Protein AF-A0A1F9UUY9-F1 (afdb_monomer)

Secondary structure (DSSP, 8-state):
---HHHHHHHHHHHHHHHHHH--SSS-HHHHHHHTS-SS-HHHHHHHTHHHHHHHHHHHHHH--HHHHHHHHHHHHHHHHHHHHHHHHHHHHHHHHHHHHHHHHHHHHHHHHHTTSEEE-S--SSS--EEEHHHHHHHHHHSS---

pLDDT: mean 82.72, std 12.03, range [37.25, 95.0]

Nearest PDB structures (foldseek):
  5fmn-assembly1_B  TM=3.829E-01  e=9.382E+00  Synechocystis sp. PCC 6803

Mean predicted aligned error: 11.64 Å

Solvent-accessible surface area (backbone atoms only — not comparable to full-atom values): 8410 Å² total; per-residue (Å²): 133,80,60,70,68,60,51,56,53,49,43,52,51,52,34,53,50,47,62,69,65,45,89,52,98,68,61,44,76,60,54,39,50,65,67,50,78,89,56,66,52,67,53,55,43,61,76,40,44,65,63,49,52,48,36,52,47,40,31,73,78,69,62,42,53,66,62,35,48,50,56,50,51,51,42,53,51,53,34,49,50,55,50,51,54,51,51,51,52,52,54,52,50,54,53,51,53,52,50,54,52,51,50,52,52,52,50,54,52,50,39,38,73,71,59,47,35,43,79,75,58,93,48,99,66,88,68,41,70,42,53,53,66,59,52,53,54,53,58,59,70,69,68,79,80,129

Foldseek 3Di:
DDDVVVVLLVLLVVLLVQLVPVPDPDCSLVVSVVSRDDQVLVVVCVVVVVLQVVLSVCCVPPVPSVSSSVSSVVSVVVSVVVVVVVVVVVVVVVVVVVVVVVVVVVVVVVCVVVVQWDFDPPDPPPTDIDGVVVVVVVVVVPPDDD

Sequence (146 aa):
MQPPQATLIKTGLVHAQFESIHPFLDGNGRVGRLLIPLLYLSLYFKQRRTEYYEALMNVRLHGTWEEWLAFYLAGVEEVAKESAETADRAVKTFAADRRQLAGLIQAMARLRRLGIVREISGKRRKQVFSYHAYWKLISKGMGKAE

Structure (mmCIF, N/CA/C/O backbone):
data_AF-A0A1F9UUY9-F1
#
_entry.id   AF-A0A1F9UUY9-F1
#
loop_
_atom_site.group_PDB
_atom_site.id
_atom_site.type_symbol
_atom_site.label_atom_id
_atom_site.label_alt_id
_atom_site.label_comp_id
_atom_site.label_asym_id
_atom_site.label_entity_id
_atom_site.label_seq_id
_atom_site.pdbx_PDB_ins_code
_atom_site.Cartn_x
_atom_site.Cartn_y
_atom_site.Cartn_z
_atom_site.occupancy
_atom_site.B_iso_or_equiv
_atom_site.auth_seq_id
_atom_site.auth_comp_id
_atom_site.auth_asym_id
_atom_site.auth_atom_id
_atom_site.pdbx_PDB_model_num
ATOM 1 N N . MET A 1 1 ? -16.757 4.704 -22.347 1.00 50.25 1 MET A N 1
ATOM 2 C CA . MET A 1 1 ? -15.927 4.588 -21.126 1.00 50.25 1 MET A CA 1
ATOM 3 C C . MET A 1 1 ? -14.844 3.562 -21.432 1.00 50.25 1 MET A C 1
ATOM 5 O O . MET A 1 1 ? -15.204 2.490 -21.898 1.00 50.25 1 MET A O 1
ATOM 9 N N . GLN A 1 2 ? -13.552 3.897 -21.337 1.00 47.81 2 GLN A N 1
ATOM 10 C CA . GLN A 1 2 ? -12.498 2.910 -21.627 1.00 47.81 2 GLN A CA 1
ATOM 11 C C . GLN A 1 2 ? -12.434 1.852 -20.513 1.00 47.81 2 GLN A C 1
ATOM 13 O O . GLN A 1 2 ? -12.719 2.196 -19.364 1.00 47.81 2 GLN A O 1
ATOM 18 N N . PRO A 1 3 ? -12.096 0.589 -20.830 1.00 55.34 3 PRO A N 1
ATOM 19 C CA . PRO A 1 3 ? -12.012 -0.465 -19.826 1.00 55.34 3 PRO A CA 1
ATOM 20 C C . PRO A 1 3 ? -10.968 -0.104 -18.751 1.00 55.34 3 PRO A C 1
ATOM 22 O O . PRO A 1 3 ? -9.927 0.461 -19.091 1.00 55.34 3 PRO A O 1
ATOM 25 N N . PRO A 1 4 ? -11.204 -0.420 -17.464 1.00 60.94 4 PRO A N 1
ATOM 26 C CA . PRO A 1 4 ? -10.301 -0.059 -16.366 1.00 60.94 4 PRO A CA 1
ATOM 27 C C . PRO A 1 4 ? -8.882 -0.625 -16.536 1.00 60.94 4 PRO A C 1
ATOM 29 O O . PRO A 1 4 ? -7.915 0.005 -16.108 1.00 60.94 4 PRO A O 1
ATOM 32 N N . GLN A 1 5 ? -8.741 -1.752 -17.241 1.00 63.50 5 GLN A N 1
ATOM 33 C CA . GLN A 1 5 ? -7.448 -2.323 -17.627 1.00 63.50 5 GLN A CA 1
ATOM 34 C C . GLN A 1 5 ? -6.623 -1.342 -18.475 1.00 63.50 5 GLN A C 1
ATOM 36 O O . GLN A 1 5 ? -5.417 -1.214 -18.275 1.00 63.50 5 GLN A O 1
ATOM 41 N N . ALA A 1 6 ? -7.270 -0.582 -19.367 1.00 75.56 6 ALA A N 1
ATOM 42 C CA . ALA A 1 6 ? -6.588 0.418 -20.185 1.00 75.56 6 ALA A CA 1
ATOM 43 C C . ALA A 1 6 ? -6.032 1.570 -19.336 1.00 75.56 6 ALA A C 1
ATOM 45 O O . ALA A 1 6 ? -5.001 2.137 -19.689 1.00 75.56 6 ALA A O 1
ATOM 46 N N . THR A 1 7 ? -6.670 1.907 -18.212 1.00 84.38 7 THR A N 1
ATOM 47 C CA . THR A 1 7 ? -6.184 2.961 -17.311 1.00 84.38 7 THR A CA 1
ATOM 48 C C . THR A 1 7 ? -4.922 2.527 -16.570 1.00 84.38 7 THR A C 1
ATOM 50 O O . THR A 1 7 ? -3.964 3.292 -16.555 1.00 84.38 7 THR A O 1
ATOM 53 N N . LEU A 1 8 ? -4.884 1.306 -16.022 1.00 85.25 8 LEU A N 1
ATOM 54 C CA . LEU A 1 8 ? -3.710 0.793 -15.295 1.00 85.25 8 LEU A CA 1
ATOM 55 C C . LEU A 1 8 ? -2.487 0.630 -16.202 1.00 85.25 8 LEU A C 1
ATOM 57 O O . LEU A 1 8 ? -1.371 0.982 -15.827 1.00 85.25 8 LEU A O 1
ATOM 61 N N . ILE A 1 9 ? -2.703 0.146 -17.426 1.00 88.12 9 ILE A N 1
ATOM 62 C CA . ILE A 1 9 ? -1.633 0.048 -18.423 1.00 88.12 9 ILE A CA 1
ATOM 63 C C . ILE A 1 9 ? -1.103 1.449 -18.749 1.00 88.12 9 ILE A C 1
ATOM 65 O O . ILE A 1 9 ? 0.102 1.683 -18.700 1.00 88.12 9 ILE A O 1
ATOM 69 N N . LYS A 1 10 ? -1.991 2.416 -19.011 1.00 87.94 10 LYS A N 1
ATOM 70 C CA . LYS A 1 10 ? -1.594 3.802 -19.297 1.00 87.94 10 LYS A CA 1
ATOM 71 C C . LYS A 1 10 ? -0.819 4.443 -18.151 1.00 87.94 10 LYS A C 1
ATOM 73 O O . LYS A 1 10 ? 0.170 5.119 -18.417 1.00 87.94 10 LYS A O 1
ATOM 78 N N . THR A 1 11 ? -1.228 4.240 -16.899 1.00 88.19 11 THR A N 1
ATOM 79 C CA . THR A 1 11 ? -0.491 4.783 -15.749 1.00 88.19 11 THR A CA 1
ATOM 80 C C . THR A 1 11 ? 0.890 4.149 -15.617 1.00 88.19 11 THR A C 1
ATOM 82 O O . THR A 1 11 ? 1.854 4.873 -15.373 1.00 88.19 11 THR A O 1
ATOM 85 N N . GLY A 1 12 ? 1.014 2.838 -15.855 1.00 87.94 12 GLY A N 1
ATOM 86 C CA . GLY A 1 12 ? 2.308 2.150 -15.890 1.00 87.94 12 GLY A CA 1
ATOM 87 C C . GLY A 1 12 ? 3.237 2.687 -16.983 1.00 87.94 12 GLY A C 1
ATOM 88 O O . GLY A 1 12 ? 4.417 2.922 -16.727 1.00 87.94 12 GLY A O 1
ATOM 89 N N . LEU A 1 13 ? 2.704 2.953 -18.180 1.00 90.56 13 LEU A N 1
ATOM 90 C CA . LEU A 1 13 ? 3.464 3.544 -19.287 1.00 90.56 13 LEU A CA 1
ATOM 91 C C . LEU A 1 13 ? 3.913 4.979 -18.980 1.00 90.56 13 LEU A C 1
ATOM 93 O O . LEU A 1 13 ? 5.085 5.309 -19.146 1.00 90.56 13 LEU A O 1
ATOM 97 N N . VAL A 1 14 ? 2.998 5.828 -18.498 1.00 89.44 14 VAL A N 1
ATOM 98 C CA . VAL A 1 14 ? 3.302 7.227 -18.150 1.00 89.44 14 VAL A CA 1
ATOM 99 C C . VAL A 1 14 ? 4.366 7.303 -17.060 1.00 89.44 14 VAL A C 1
ATOM 101 O O . VAL A 1 14 ? 5.258 8.143 -17.147 1.00 89.44 14 VAL A O 1
ATOM 104 N N . HIS A 1 15 ? 4.311 6.421 -16.060 1.00 88.81 15 HIS A N 1
ATOM 105 C CA . HIS A 1 15 ? 5.312 6.384 -15.001 1.00 88.81 15 HIS A CA 1
ATOM 106 C C . HIS A 1 15 ? 6.710 6.050 -15.536 1.00 88.81 15 HIS A C 1
ATOM 108 O O . HIS A 1 15 ? 7.648 6.810 -15.296 1.00 88.81 15 HIS A O 1
ATOM 114 N N . ALA A 1 16 ? 6.844 4.970 -16.312 1.00 88.12 16 ALA A N 1
ATOM 115 C CA . ALA A 1 16 ? 8.127 4.597 -16.909 1.00 88.12 16 ALA A CA 1
ATOM 116 C C . ALA A 1 16 ? 8.674 5.691 -17.837 1.00 88.12 16 ALA A C 1
ATOM 118 O O . ALA A 1 16 ? 9.869 5.998 -17.801 1.00 88.12 16 ALA A O 1
ATOM 119 N N . GLN A 1 17 ? 7.801 6.333 -18.620 1.00 87.81 17 GLN A N 1
ATOM 120 C CA . GLN A 1 17 ? 8.189 7.439 -19.490 1.00 8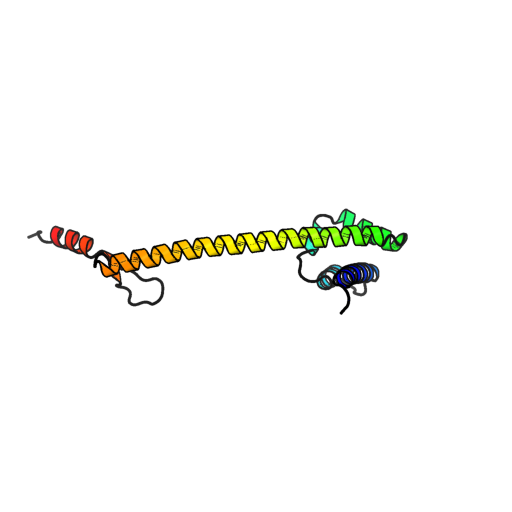7.81 17 GLN A CA 1
ATOM 121 C C . GLN A 1 17 ? 8.659 8.662 -18.689 1.00 87.81 17 GLN A C 1
ATOM 123 O O . GLN A 1 17 ? 9.669 9.272 -19.032 1.00 87.81 17 GLN A O 1
ATOM 128 N N . PHE A 1 18 ? 7.962 9.016 -17.609 1.00 89.44 18 PHE A N 1
ATOM 129 C CA . PHE A 1 18 ? 8.320 10.149 -16.758 1.00 89.44 18 PHE A CA 1
ATOM 130 C C . PHE A 1 18 ? 9.680 9.944 -16.075 1.00 89.44 18 PHE A C 1
ATOM 132 O O . PHE A 1 18 ? 10.542 10.823 -16.135 1.00 89.44 18 PHE A O 1
ATOM 139 N N . GLU A 1 19 ? 9.899 8.769 -15.477 1.00 85.50 19 GLU A N 1
ATOM 140 C CA . GLU A 1 19 ? 11.173 8.416 -14.835 1.00 85.50 19 GLU A CA 1
ATOM 141 C C . GLU A 1 19 ? 12.328 8.385 -15.849 1.00 85.50 19 GLU A C 1
ATOM 143 O O . GLU A 1 19 ? 13.446 8.800 -15.532 1.00 85.50 19 GLU A O 1
ATOM 148 N N . SER A 1 20 ? 12.040 7.972 -17.089 1.00 84.50 20 SER A N 1
ATOM 149 C CA . SER A 1 20 ? 13.007 7.952 -18.188 1.00 84.50 20 SER A CA 1
ATOM 150 C C . SER A 1 20 ? 13.361 9.340 -18.720 1.00 84.50 20 SER A C 1
ATOM 152 O O . SER A 1 20 ? 14.510 9.553 -19.094 1.00 84.50 20 SER A O 1
ATOM 154 N N . ILE A 1 21 ? 12.417 10.279 -18.788 1.00 86.69 21 ILE A N 1
ATOM 155 C CA . ILE A 1 21 ? 12.702 11.648 -19.253 1.00 86.69 21 ILE A CA 1
ATOM 156 C C . ILE A 1 21 ? 13.472 12.429 -18.184 1.00 86.69 21 ILE A C 1
ATOM 158 O O . ILE A 1 21 ? 14.332 13.234 -18.525 1.00 86.69 21 ILE A O 1
ATOM 162 N N . HIS A 1 22 ? 13.183 12.174 -16.905 1.00 83.81 22 HIS A N 1
ATOM 163 C CA . HIS A 1 22 ? 13.802 12.863 -15.770 1.00 83.81 22 HIS A CA 1
ATOM 164 C C . HIS A 1 22 ? 13.764 14.407 -15.911 1.00 83.81 22 HIS A C 1
ATOM 166 O O . HIS A 1 22 ? 14.806 15.061 -15.901 1.00 83.81 22 HIS A O 1
ATOM 172 N N . PRO A 1 23 ? 12.570 15.011 -16.089 1.00 84.00 23 PRO A N 1
ATOM 173 C CA . PRO A 1 23 ? 12.435 16.389 -16.576 1.00 84.00 23 PRO A CA 1
ATOM 174 C C . PRO A 1 23 ? 12.863 17.485 -15.585 1.00 84.00 23 PRO A C 1
ATOM 176 O O . PRO A 1 23 ? 13.008 18.639 -15.984 1.00 84.00 23 PRO A O 1
ATOM 179 N N . PHE A 1 24 ? 13.027 17.166 -14.300 1.00 86.69 24 PHE A N 1
ATOM 180 C CA . PHE A 1 24 ? 13.381 18.129 -13.255 1.00 86.69 24 PHE A CA 1
ATOM 181 C C . PHE A 1 24 ? 14.824 17.952 -12.767 1.00 86.69 24 PHE A C 1
ATOM 183 O O . PHE A 1 24 ? 15.399 16.872 -12.869 1.00 86.69 24 PHE A O 1
ATOM 190 N N . LEU A 1 25 ? 15.394 19.003 -12.169 1.00 80.12 25 LEU A N 1
ATOM 191 C CA . LEU A 1 25 ? 16.744 18.968 -11.583 1.00 80.12 25 LEU A CA 1
ATOM 192 C C . LEU A 1 25 ? 16.837 18.073 -10.332 1.00 80.12 25 LEU A C 1
ATOM 194 O O . LEU A 1 25 ? 17.871 17.460 -10.093 1.00 80.12 25 LEU A O 1
ATOM 198 N N . ASP A 1 26 ? 15.763 17.987 -9.543 1.00 84.75 26 ASP A N 1
ATOM 199 C CA . ASP A 1 26 ? 15.617 17.076 -8.402 1.00 84.75 26 ASP A CA 1
ATOM 200 C C . ASP A 1 26 ? 14.132 16.709 -8.224 1.00 84.75 26 ASP A C 1
ATOM 202 O O . ASP A 1 26 ? 13.229 17.382 -8.724 1.00 84.75 26 ASP A O 1
ATOM 206 N N . GLY A 1 27 ? 13.858 15.632 -7.491 1.00 80.69 27 GLY A N 1
ATOM 207 C CA . GLY A 1 27 ? 12.514 15.270 -7.058 1.00 80.69 27 GLY A CA 1
ATOM 208 C C . GLY A 1 27 ? 11.712 14.464 -8.073 1.00 80.69 27 GLY A C 1
ATOM 209 O O . GLY A 1 27 ? 10.575 14.111 -7.760 1.00 80.69 27 GLY A O 1
ATOM 210 N N . ASN A 1 28 ? 12.296 14.089 -9.215 1.00 81.75 28 ASN A N 1
ATOM 211 C CA . ASN A 1 28 ? 11.640 13.260 -10.232 1.00 81.75 28 ASN A CA 1
ATOM 212 C C . ASN A 1 28 ? 11.023 12.001 -9.617 1.00 81.75 28 ASN A C 1
ATOM 214 O O . ASN A 1 28 ? 9.820 11.812 -9.722 1.00 81.75 28 ASN A O 1
ATOM 218 N N . GLY A 1 29 ? 11.774 11.240 -8.815 1.00 76.94 2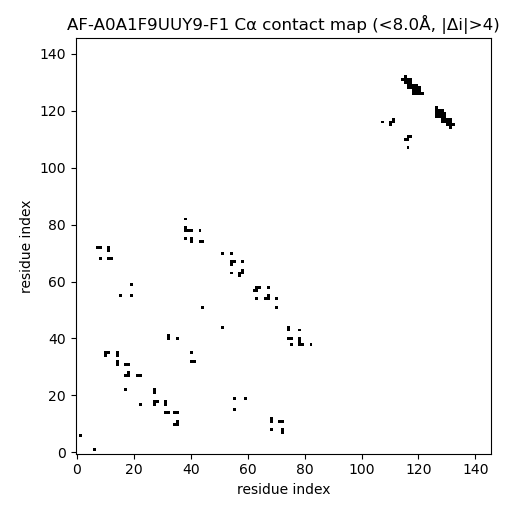9 GLY A N 1
ATOM 219 C CA . GLY A 1 29 ? 11.222 10.043 -8.173 1.00 76.94 29 GLY A CA 1
ATOM 220 C C . GLY A 1 29 ? 10.045 10.317 -7.220 1.00 76.94 29 GLY A C 1
ATOM 221 O O . GLY A 1 29 ? 9.224 9.439 -6.973 1.00 76.94 29 GLY A O 1
ATOM 222 N N . ARG A 1 30 ? 9.930 11.515 -6.625 1.00 81.00 30 ARG A N 1
ATOM 223 C CA . ARG A 1 30 ? 8.757 11.884 -5.801 1.00 81.00 30 ARG A CA 1
ATOM 224 C C . ARG A 1 30 ? 7.548 12.171 -6.691 1.00 81.00 30 ARG A C 1
ATOM 226 O O . ARG A 1 30 ? 6.470 11.656 -6.415 1.00 81.00 30 ARG A O 1
ATOM 233 N N . VAL A 1 31 ? 7.742 12.931 -7.766 1.00 78.69 31 VAL A N 1
ATOM 234 C CA . VAL A 1 31 ? 6.683 13.284 -8.723 1.00 78.69 31 VAL A CA 1
ATOM 235 C C . VAL A 1 31 ? 6.207 12.061 -9.508 1.00 78.69 31 VAL A C 1
ATOM 237 O O . VAL A 1 31 ? 5.005 11.832 -9.591 1.00 78.69 31 VAL A O 1
ATOM 240 N N . GLY A 1 32 ? 7.119 11.214 -9.987 1.00 74.81 32 GLY A N 1
ATOM 241 C CA . GLY A 1 32 ? 6.789 9.983 -10.707 1.00 74.81 32 GLY A CA 1
ATOM 242 C C . GLY A 1 32 ? 5.930 9.032 -9.877 1.00 74.81 32 GLY A C 1
ATOM 243 O O . GLY A 1 32 ? 4.992 8.428 -10.396 1.00 74.81 32 GLY A O 1
ATOM 244 N N . ARG A 1 33 ? 6.168 8.970 -8.561 1.00 74.50 33 ARG A N 1
ATOM 245 C CA . ARG A 1 33 ? 5.330 8.213 -7.618 1.00 74.50 33 ARG A CA 1
ATOM 246 C C . ARG A 1 33 ? 3.975 8.863 -7.333 1.00 74.50 33 ARG A C 1
ATOM 248 O O . ARG A 1 33 ? 3.016 8.135 -7.114 1.00 74.50 33 ARG A O 1
ATOM 255 N N . LEU A 1 34 ? 3.868 10.195 -7.358 1.00 74.50 34 LEU A N 1
ATOM 256 C CA . LEU A 1 34 ? 2.576 10.890 -7.230 1.00 74.50 34 LEU A CA 1
ATOM 257 C C . LEU A 1 34 ? 1.668 10.666 -8.450 1.00 74.50 34 LEU A C 1
ATOM 259 O O . LEU A 1 34 ? 0.448 10.708 -8.313 1.00 74.50 34 LEU A O 1
ATOM 263 N N . LEU A 1 35 ? 2.248 10.408 -9.626 1.00 68.31 35 LEU A N 1
ATOM 264 C CA . LEU A 1 35 ? 1.502 10.118 -10.856 1.00 68.31 35 LEU A CA 1
ATOM 265 C C . LEU A 1 35 ? 0.849 8.727 -10.860 1.00 68.31 35 LEU A C 1
ATOM 267 O O . LEU A 1 35 ? -0.036 8.483 -11.680 1.00 68.31 35 LEU A O 1
ATOM 271 N N . ILE A 1 36 ? 1.244 7.827 -9.953 1.00 69.75 36 ILE A N 1
ATOM 272 C CA . ILE A 1 36 ? 0.596 6.525 -9.785 1.00 69.75 36 ILE A CA 1
ATOM 273 C C . ILE A 1 36 ? -0.401 6.624 -8.625 1.00 69.75 36 ILE A C 1
ATOM 275 O O . ILE A 1 36 ? 0.017 6.753 -7.471 1.00 69.75 36 ILE A O 1
ATOM 279 N N . PRO A 1 37 ? -1.719 6.577 -8.880 1.00 58.06 37 PRO A N 1
ATOM 280 C CA . PRO A 1 37 ? -2.688 6.861 -7.838 1.00 58.06 37 PRO A CA 1
ATOM 281 C C . PRO A 1 37 ? -2.685 5.802 -6.725 1.00 58.06 37 PRO A C 1
ATOM 283 O O . PRO A 1 37 ? -2.853 4.608 -6.959 1.00 58.06 37 PRO A O 1
ATOM 286 N N . LEU A 1 38 ? -2.615 6.306 -5.492 1.00 55.22 38 LEU A N 1
ATOM 287 C CA . LEU A 1 38 ? -3.417 5.891 -4.332 1.00 55.22 38 LEU A CA 1
ATOM 288 C C . LEU A 1 38 ? -3.154 4.564 -3.612 1.00 55.22 38 LEU A C 1
ATOM 290 O O . LEU A 1 38 ? -3.711 4.401 -2.529 1.00 55.22 38 LEU A O 1
ATOM 294 N N . LEU A 1 39 ? -2.297 3.665 -4.096 1.00 60.16 39 LEU A N 1
ATOM 295 C CA . LEU A 1 39 ? -2.151 2.358 -3.436 1.00 60.16 39 LEU A CA 1
ATOM 296 C C . LEU A 1 39 ? -0.996 2.211 -2.432 1.00 60.16 39 LEU A C 1
ATOM 298 O O . LEU A 1 39 ? -0.988 1.243 -1.708 1.00 60.16 39 LEU A O 1
ATOM 302 N N . TYR A 1 40 ? -0.072 3.159 -2.253 1.00 71.56 40 TYR A N 1
ATOM 303 C CA . TYR A 1 40 ? 1.199 2.910 -1.521 1.00 71.56 40 TYR A CA 1
ATOM 304 C C . TYR A 1 40 ? 2.176 2.007 -2.304 1.00 71.56 40 TYR A C 1
ATOM 306 O O . TYR A 1 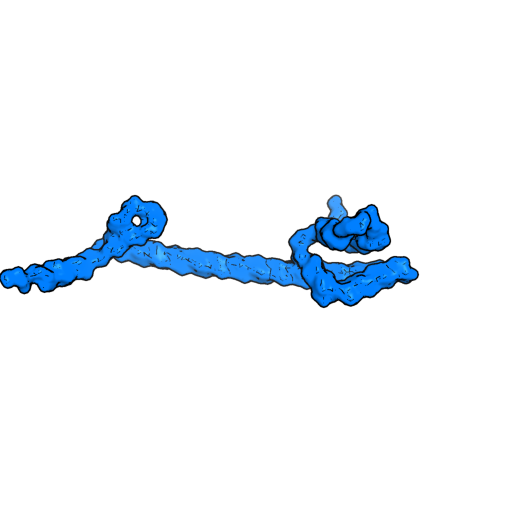40 ? 3.133 1.470 -1.751 1.00 71.56 40 TYR A O 1
ATOM 314 N N . LEU A 1 41 ? 2.007 1.943 -3.632 1.00 83.69 41 LEU A N 1
ATOM 315 C CA . LEU A 1 41 ? 2.901 1.249 -4.571 1.00 83.69 41 LEU A CA 1
ATOM 316 C C . LEU A 1 41 ? 4.370 1.705 -4.462 1.00 83.69 41 LEU A C 1
ATOM 318 O O . LEU A 1 41 ? 5.301 0.954 -4.733 1.00 83.69 41 LEU A O 1
ATOM 322 N N . SER A 1 42 ? 4.594 2.924 -3.974 1.00 82.38 42 SER A N 1
ATOM 323 C CA . SER A 1 42 ? 5.915 3.437 -3.604 1.00 82.38 42 SER A CA 1
ATOM 324 C C . SER A 1 42 ? 6.698 2.507 -2.670 1.00 82.38 42 SER A C 1
ATOM 326 O O . SER A 1 42 ? 7.922 2.433 -2.783 1.00 82.38 42 SER A O 1
ATOM 328 N N . LEU A 1 43 ? 6.024 1.823 -1.736 1.00 83.94 43 LEU A N 1
ATOM 329 C CA . LEU A 1 43 ? 6.668 0.873 -0.828 1.00 83.94 43 LEU A CA 1
ATOM 330 C C . LEU A 1 43 ? 7.098 -0.393 -1.563 1.00 83.94 43 LEU A C 1
ATOM 332 O O . LEU A 1 43 ? 8.231 -0.823 -1.369 1.00 83.94 43 LEU A O 1
ATOM 336 N N . TYR A 1 44 ? 6.243 -0.924 -2.438 1.00 89.81 44 TYR A N 1
ATOM 337 C CA . TYR A 1 44 ? 6.552 -2.080 -3.278 1.00 89.81 44 TYR A CA 1
ATOM 338 C C . TYR A 1 44 ? 7.829 -1.839 -4.102 1.00 89.81 44 TYR A C 1
ATOM 340 O O . TYR A 1 44 ? 8.786 -2.609 -4.015 1.00 89.81 44 TYR A O 1
ATOM 348 N N . PHE A 1 45 ? 7.929 -0.692 -4.785 1.00 89.88 45 PHE A N 1
ATOM 349 C CA . PHE A 1 45 ? 9.152 -0.326 -5.515 1.00 89.88 45 PHE A CA 1
ATOM 350 C C . PHE A 1 45 ? 10.359 -0.124 -4.602 1.00 89.88 45 PHE A C 1
ATOM 352 O O . PHE A 1 45 ? 11.481 -0.456 -4.972 1.00 89.88 45 PHE A O 1
ATOM 359 N N . LYS A 1 46 ? 10.161 0.429 -3.401 1.00 88.44 46 LYS A N 1
ATOM 360 C CA . LYS A 1 46 ? 11.258 0.629 -2.446 1.00 88.44 46 LYS A CA 1
ATOM 361 C C . LYS A 1 46 ? 11.816 -0.704 -1.941 1.00 88.44 46 LYS A C 1
ATOM 363 O O . LYS A 1 46 ? 13.029 -0.815 -1.778 1.00 88.44 46 LYS A O 1
ATOM 368 N N . GLN A 1 47 ? 10.950 -1.683 -1.684 1.00 91.88 47 GLN A N 1
ATOM 369 C CA . GLN A 1 47 ? 11.338 -3.025 -1.248 1.00 91.88 47 GLN A CA 1
ATOM 370 C C . GLN A 1 47 ? 12.032 -3.801 -2.375 1.00 91.88 47 GLN A C 1
ATOM 372 O O . GLN A 1 47 ? 13.027 -4.470 -2.116 1.00 91.88 47 GLN A O 1
ATOM 377 N N . ARG A 1 48 ? 11.577 -3.632 -3.624 1.00 94.19 48 ARG A N 1
ATOM 378 C CA . ARG A 1 48 ? 12.133 -4.282 -4.825 1.00 94.19 48 ARG A CA 1
ATOM 379 C C . ARG A 1 48 ? 12.922 -3.303 -5.698 1.00 94.19 48 ARG A C 1
ATOM 381 O O . ARG A 1 48 ? 12.767 -3.264 -6.914 1.00 94.19 48 ARG A O 1
ATOM 388 N N . ARG A 1 49 ? 13.766 -2.468 -5.072 1.00 92.56 49 ARG A N 1
ATOM 389 C CA . ARG A 1 49 ? 14.447 -1.352 -5.762 1.00 92.56 49 ARG A CA 1
ATOM 390 C C . ARG A 1 49 ? 15.296 -1.801 -6.948 1.00 92.56 49 ARG A C 1
ATOM 392 O O . ARG A 1 49 ? 15.350 -1.089 -7.941 1.00 92.56 49 ARG A O 1
ATOM 399 N N . THR A 1 50 ? 15.982 -2.935 -6.815 1.00 94.81 50 THR A N 1
ATOM 400 C CA . THR A 1 50 ? 16.896 -3.448 -7.838 1.00 94.81 50 THR A CA 1
ATOM 401 C C . THR A 1 50 ? 16.100 -3.857 -9.068 1.00 94.81 50 THR A C 1
ATOM 403 O O . THR A 1 50 ? 16.290 -3.258 -10.119 1.00 94.81 50 THR A O 1
ATOM 406 N N . GLU A 1 51 ? 15.109 -4.734 -8.888 1.00 95.00 51 GLU A N 1
ATOM 407 C CA . GLU A 1 51 ? 14.181 -5.167 -9.941 1.00 95.00 51 GLU A CA 1
ATOM 408 C C . GLU A 1 51 ? 13.469 -3.980 -10.604 1.00 95.00 51 GLU A C 1
ATOM 410 O O . GLU A 1 51 ? 13.354 -3.920 -11.823 1.00 95.00 51 GLU A O 1
ATOM 415 N N . TYR A 1 52 ? 13.040 -2.991 -9.813 1.00 92.62 52 TYR A N 1
ATOM 416 C CA . TYR A 1 52 ? 12.408 -1.777 -10.328 1.00 92.62 52 TYR A CA 1
ATOM 417 C C . TYR A 1 52 ? 13.331 -0.990 -11.272 1.00 92.62 52 TYR A C 1
ATOM 419 O O . TYR A 1 52 ? 12.917 -0.612 -12.368 1.00 92.62 52 TYR A O 1
ATOM 427 N N . TYR A 1 53 ? 14.578 -0.734 -10.867 1.00 91.75 53 TYR A N 1
ATOM 428 C CA . TYR A 1 53 ? 15.523 0.003 -11.709 1.00 91.75 53 TYR A CA 1
ATOM 429 C C . TYR A 1 53 ? 15.993 -0.813 -12.914 1.00 91.75 53 TYR A C 1
ATOM 431 O O . TYR A 1 53 ? 16.168 -0.239 -13.987 1.00 91.75 53 TYR A O 1
ATOM 439 N N . GLU A 1 54 ? 16.162 -2.126 -12.763 1.00 94.12 54 GLU A N 1
ATOM 440 C CA . GLU A 1 54 ? 16.492 -3.035 -13.864 1.00 94.12 54 GLU A CA 1
ATOM 441 C C . GLU A 1 54 ? 15.374 -3.068 -14.907 1.00 94.12 54 GLU A C 1
ATOM 443 O O . GLU A 1 54 ? 15.643 -2.856 -16.087 1.00 94.12 54 GLU A O 1
ATOM 448 N N . ALA A 1 55 ? 14.115 -3.212 -14.485 1.00 92.75 55 ALA A N 1
ATOM 449 C CA . ALA A 1 55 ? 12.966 -3.190 -15.387 1.00 92.75 55 ALA A CA 1
ATOM 450 C C . ALA A 1 55 ? 12.866 -1.861 -16.157 1.00 92.75 55 ALA A C 1
ATOM 452 O O . ALA A 1 55 ? 12.658 -1.860 -17.370 1.00 92.75 55 ALA A O 1
ATOM 453 N N . LEU A 1 56 ? 13.082 -0.719 -15.489 1.00 91.94 56 LEU A N 1
ATOM 454 C CA . LEU A 1 56 ? 13.122 0.586 -16.161 1.00 91.94 56 LEU A CA 1
ATOM 455 C C . LEU A 1 56 ? 14.299 0.712 -17.138 1.00 91.94 56 LEU A C 1
ATOM 457 O O . LEU A 1 56 ? 14.152 1.294 -18.216 1.00 91.94 56 LEU A O 1
ATOM 461 N N . MET A 1 57 ? 15.465 0.175 -16.778 1.00 92.19 57 MET A N 1
ATOM 462 C CA . MET A 1 57 ? 16.635 0.195 -17.650 1.00 92.19 57 MET A CA 1
ATOM 463 C C . MET A 1 57 ? 16.414 -0.671 -18.893 1.00 92.19 57 MET A C 1
ATOM 465 O O . MET A 1 57 ? 16.723 -0.231 -19.999 1.00 92.19 57 MET A O 1
ATOM 469 N N . ASN A 1 58 ? 15.814 -1.852 -18.740 1.00 93.19 58 ASN A N 1
ATOM 470 C CA . ASN A 1 58 ? 15.513 -2.747 -19.855 1.00 93.19 58 ASN A CA 1
ATOM 471 C C . ASN A 1 58 ? 14.474 -2.136 -20.803 1.00 93.19 58 ASN A C 1
ATOM 473 O O . ASN A 1 58 ? 14.640 -2.203 -22.021 1.00 93.19 58 ASN A O 1
ATOM 477 N N . VAL A 1 59 ? 13.473 -1.423 -20.276 1.00 93.75 59 VAL A N 1
ATOM 478 C CA . VAL A 1 59 ? 12.563 -0.619 -21.107 1.00 93.7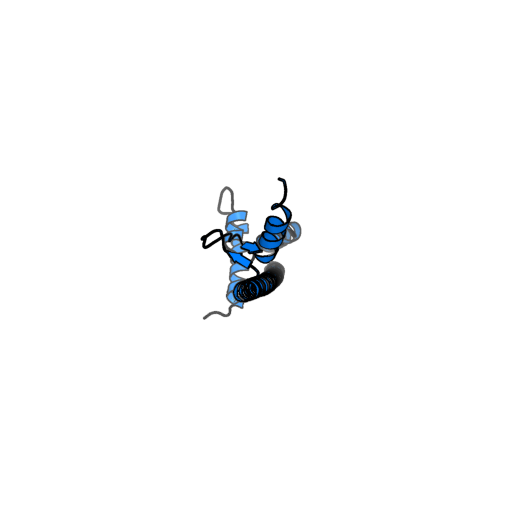5 59 VAL A CA 1
ATOM 479 C C . VAL A 1 59 ? 13.334 0.426 -21.914 1.00 93.75 59 VAL A C 1
ATOM 481 O O . VAL A 1 59 ? 13.115 0.553 -23.117 1.00 93.75 59 VAL A O 1
ATOM 484 N N . ARG A 1 60 ? 14.264 1.154 -21.284 1.00 90.12 60 ARG A N 1
ATOM 485 C CA . ARG A 1 60 ? 15.040 2.209 -21.952 1.00 90.12 60 ARG A CA 1
ATOM 486 C C . ARG A 1 60 ? 15.989 1.666 -23.025 1.00 90.12 60 ARG A C 1
ATOM 488 O O . ARG A 1 60 ? 16.122 2.290 -24.073 1.00 90.12 60 ARG A O 1
ATOM 495 N N . LEU A 1 61 ? 16.685 0.565 -22.746 1.00 92.12 61 LEU A N 1
ATOM 496 C CA . LEU A 1 61 ? 17.740 0.031 -23.616 1.00 92.12 61 LEU A CA 1
ATOM 497 C C . LEU A 1 61 ? 17.211 -0.941 -24.674 1.00 92.12 61 LEU A C 1
ATOM 499 O O . LEU A 1 61 ? 17.755 -1.006 -25.775 1.00 92.12 61 LEU A O 1
ATOM 503 N N . HIS A 1 62 ? 16.167 -1.696 -24.340 1.00 94.25 62 HIS A N 1
ATOM 504 C CA . HIS A 1 62 ? 15.702 -2.841 -25.124 1.00 94.25 62 HIS A CA 1
ATOM 505 C C . HIS A 1 62 ? 14.207 -2.781 -25.461 1.00 94.25 62 HIS A C 1
ATOM 507 O O . HIS A 1 62 ? 13.727 -3.614 -26.225 1.00 94.25 62 HIS A O 1
ATOM 513 N N . GLY A 1 63 ? 13.461 -1.805 -24.932 1.00 91.62 63 GLY A N 1
ATOM 514 C CA . GLY A 1 63 ? 12.031 -1.663 -25.204 1.00 91.62 63 GLY A CA 1
ATOM 515 C C . GLY A 1 63 ? 11.173 -2.774 -24.596 1.00 91.62 63 GLY A C 1
ATOM 516 O O . GLY A 1 63 ? 10.086 -3.037 -25.111 1.00 91.62 63 GLY A O 1
ATOM 517 N N . THR A 1 64 ? 11.626 -3.435 -23.524 1.00 93.25 64 THR A N 1
ATOM 518 C CA . THR A 1 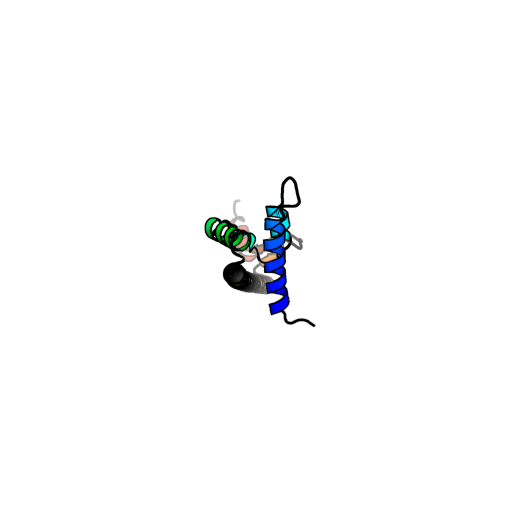64 ? 10.924 -4.567 -22.884 1.00 93.25 64 THR A CA 1
ATOM 519 C C . THR A 1 64 ? 9.733 -4.120 -22.022 1.00 93.25 64 THR A C 1
ATOM 521 O O . THR A 1 64 ? 9.656 -4.333 -20.812 1.00 93.25 64 THR A O 1
ATOM 524 N N . TRP A 1 65 ? 8.751 -3.481 -22.659 1.00 92.00 65 TRP A N 1
ATOM 525 C CA . TRP A 1 65 ? 7.556 -2.946 -22.000 1.00 92.00 65 TRP A CA 1
ATOM 526 C C . TRP A 1 65 ? 6.692 -4.014 -21.330 1.00 92.00 65 TRP A C 1
ATOM 528 O O . TRP A 1 65 ? 6.056 -3.724 -20.320 1.00 92.00 65 TRP A O 1
ATOM 538 N N . GLU A 1 66 ? 6.659 -5.232 -21.870 1.00 92.75 66 GLU A N 1
ATOM 539 C CA . GLU A 1 66 ? 5.858 -6.329 -21.317 1.00 92.75 66 GLU A CA 1
ATOM 540 C C . GLU A 1 66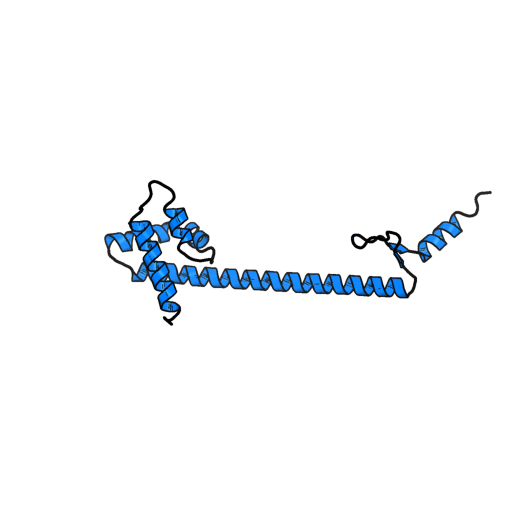 ? 6.346 -6.745 -19.926 1.00 92.75 66 GLU A C 1
ATOM 542 O O . GLU A 1 66 ? 5.536 -6.878 -19.011 1.00 92.75 66 GLU A O 1
ATOM 547 N N . GLU A 1 67 ? 7.662 -6.860 -19.736 1.00 92.44 67 GLU A N 1
ATOM 548 C CA . GLU A 1 67 ? 8.278 -7.194 -18.445 1.00 92.44 67 GLU A CA 1
ATOM 549 C C . GLU A 1 67 ? 8.017 -6.099 -17.406 1.00 92.44 67 GLU A C 1
ATOM 551 O O . GLU A 1 67 ? 7.619 -6.381 -16.273 1.00 92.44 67 GLU A O 1
ATOM 556 N N . TRP A 1 68 ? 8.166 -4.834 -17.813 1.00 94.25 68 TRP A N 1
ATOM 557 C CA . TRP A 1 68 ? 7.833 -3.690 -16.968 1.00 94.25 68 TRP A CA 1
ATOM 558 C C . TRP A 1 68 ? 6.357 -3.683 -16.563 1.00 94.25 68 TRP A C 1
ATOM 560 O O . TRP A 1 68 ? 6.039 -3.516 -15.385 1.00 94.25 68 TRP A O 1
ATOM 570 N N . LEU A 1 69 ? 5.445 -3.869 -17.521 1.00 93.19 69 LEU A N 1
ATOM 571 C CA . LEU A 1 69 ? 4.010 -3.878 -17.247 1.00 93.19 69 LEU A CA 1
ATOM 572 C C . LEU A 1 69 ? 3.620 -5.064 -16.364 1.00 93.19 69 LEU A C 1
ATOM 574 O O . LEU A 1 69 ? 2.795 -4.885 -15.470 1.00 93.19 69 LEU A O 1
ATOM 578 N N . ALA A 1 70 ? 4.228 -6.236 -16.554 1.00 93.75 70 ALA A N 1
ATOM 579 C CA . ALA A 1 70 ? 4.021 -7.390 -15.685 1.00 93.75 70 ALA A CA 1
ATOM 580 C C . ALA A 1 70 ? 4.462 -7.091 -14.243 1.00 93.75 70 ALA A C 1
ATOM 582 O O . ALA A 1 70 ? 3.674 -7.274 -13.314 1.00 93.75 70 ALA A O 1
ATOM 583 N N . PHE A 1 71 ? 5.670 -6.547 -14.054 1.00 94.19 71 PHE A N 1
ATOM 584 C CA . PHE A 1 71 ? 6.175 -6.139 -12.738 1.00 94.19 71 PHE A CA 1
ATOM 585 C C . PHE A 1 71 ? 5.287 -5.074 -12.075 1.00 94.19 71 PHE A C 1
ATOM 587 O O . PHE A 1 71 ? 4.956 -5.170 -10.890 1.00 94.19 71 PHE A O 1
ATOM 594 N N . TYR A 1 72 ? 4.878 -4.063 -12.845 1.00 91.88 72 TYR A N 1
ATOM 595 C CA . TYR A 1 72 ? 4.029 -2.971 -12.380 1.00 91.88 72 TYR A CA 1
ATOM 596 C C . TYR A 1 72 ? 2.642 -3.466 -11.955 1.00 91.88 72 TYR A C 1
ATOM 598 O O . TYR A 1 72 ? 2.181 -3.135 -10.862 1.00 91.88 72 TYR A O 1
ATOM 606 N N . LEU A 1 73 ? 1.975 -4.267 -12.793 1.00 91.62 73 LEU A N 1
ATOM 607 C CA . LEU A 1 73 ? 0.630 -4.778 -12.519 1.00 91.62 73 LEU A CA 1
ATOM 608 C C . LEU A 1 73 ? 0.623 -5.771 -11.352 1.00 91.62 73 LEU A C 1
ATOM 610 O O . LEU A 1 73 ? -0.302 -5.719 -10.543 1.00 91.62 73 LEU A O 1
ATOM 614 N N . ALA A 1 74 ? 1.665 -6.597 -11.214 1.00 92.75 74 ALA A N 1
ATOM 615 C CA . ALA A 1 74 ? 1.842 -7.456 -10.044 1.00 92.75 74 ALA A CA 1
ATOM 616 C C . ALA A 1 74 ? 1.939 -6.629 -8.753 1.00 92.75 74 ALA A C 1
ATOM 618 O O . ALA A 1 74 ? 1.261 -6.926 -7.770 1.00 92.75 74 ALA A O 1
ATOM 619 N N . GLY A 1 75 ? 2.702 -5.531 -8.776 1.00 91.31 75 GLY A N 1
ATOM 620 C CA . GLY A 1 75 ? 2.767 -4.609 -7.644 1.00 91.31 75 GLY A CA 1
ATOM 621 C C . GLY A 1 75 ? 1.429 -3.943 -7.334 1.00 91.31 75 GLY A C 1
ATOM 622 O O . GLY A 1 75 ? 1.056 -3.824 -6.169 1.00 91.31 75 GLY A O 1
ATOM 623 N N . VAL A 1 76 ? 0.673 -3.534 -8.358 1.00 90.12 76 VAL A N 1
ATOM 624 C CA . VAL A 1 76 ? -0.676 -2.971 -8.171 1.00 90.12 76 VAL A CA 1
ATOM 625 C C . VAL A 1 76 ? -1.607 -3.988 -7.511 1.00 90.12 76 VAL A C 1
ATOM 627 O O . VAL A 1 76 ? -2.338 -3.628 -6.590 1.00 90.12 76 VAL A O 1
ATOM 630 N N . GLU A 1 77 ? -1.579 -5.244 -7.956 1.00 90.81 77 GLU A N 1
ATOM 631 C CA . GLU A 1 77 ? -2.399 -6.318 -7.396 1.00 90.81 77 GLU A CA 1
ATOM 632 C C . GLU A 1 77 ? -2.052 -6.605 -5.931 1.00 90.81 77 GLU A C 1
ATOM 634 O O . GLU A 1 77 ? -2.948 -6.634 -5.084 1.00 90.81 77 GLU A O 1
ATOM 639 N N . GLU A 1 78 ? -0.766 -6.795 -5.628 1.00 91.19 78 GLU A N 1
ATOM 640 C CA . GLU A 1 78 ? -0.267 -7.096 -4.282 1.00 91.19 78 GLU A CA 1
ATOM 641 C C . GLU A 1 78 ? -0.693 -6.009 -3.296 1.00 91.19 78 GLU A C 1
ATOM 643 O O . GLU A 1 78 ? -1.345 -6.267 -2.283 1.00 91.19 78 GLU A O 1
ATOM 648 N N . VAL A 1 79 ? -0.430 -4.761 -3.661 1.00 90.19 79 VAL A N 1
ATOM 649 C CA . VAL A 1 79 ? -0.700 -3.620 -2.799 1.00 90.19 79 VAL A CA 1
ATOM 650 C C . VAL A 1 79 ? -2.207 -3.354 -2.656 1.00 90.19 79 VAL A C 1
ATOM 652 O O . VAL A 1 79 ? -2.670 -2.956 -1.581 1.00 90.19 79 VAL A O 1
ATOM 655 N N . ALA A 1 80 ? -3.005 -3.605 -3.700 1.00 87.94 80 ALA A N 1
ATOM 656 C CA . ALA A 1 80 ? -4.464 -3.543 -3.609 1.00 87.94 80 ALA A CA 1
ATOM 657 C C . ALA A 1 80 ? -5.025 -4.592 -2.639 1.00 87.94 80 ALA A C 1
ATOM 659 O O . ALA A 1 80 ? -5.895 -4.262 -1.827 1.00 87.94 80 ALA A O 1
ATOM 660 N N . LYS A 1 81 ? -4.508 -5.827 -2.686 1.00 89.81 81 LYS A N 1
ATOM 661 C CA . LYS A 1 81 ? -4.894 -6.904 -1.764 1.00 89.81 81 LYS A CA 1
ATOM 662 C C . LYS A 1 81 ? -4.541 -6.549 -0.322 1.00 89.81 81 LYS A C 1
ATOM 664 O O . LYS A 1 81 ? -5.430 -6.540 0.528 1.00 89.81 81 LYS A O 1
ATOM 669 N N . GLU A 1 82 ? -3.299 -6.147 -0.061 1.00 88.81 82 GLU A N 1
ATOM 670 C CA . GLU A 1 82 ? -2.854 -5.760 1.286 1.00 88.81 82 GLU A CA 1
ATOM 671 C C . GLU A 1 82 ? -3.661 -4.588 1.865 1.00 88.81 82 GLU A C 1
ATOM 673 O O . GLU A 1 82 ? -4.028 -4.580 3.048 1.00 88.81 82 GLU A O 1
ATOM 678 N N . SER A 1 83 ? -3.968 -3.594 1.028 1.00 87.44 83 SER A N 1
ATOM 679 C CA . SER A 1 83 ? -4.773 -2.437 1.425 1.00 87.44 83 SER A CA 1
ATOM 680 C C . SER A 1 83 ? -6.201 -2.850 1.785 1.00 87.44 83 SER A C 1
ATOM 682 O O . SER A 1 83 ? -6.731 -2.412 2.811 1.00 87.44 83 SER A O 1
ATOM 684 N N . ALA A 1 84 ? -6.817 -3.725 0.984 1.00 88.50 84 ALA A N 1
ATOM 685 C CA . ALA A 1 84 ? -8.157 -4.242 1.244 1.00 88.50 84 ALA A CA 1
ATOM 686 C C . ALA A 1 84 ? -8.209 -5.074 2.537 1.00 88.50 84 ALA A C 1
ATOM 688 O O . ALA A 1 84 ? -9.095 -4.871 3.368 1.00 88.50 84 ALA A O 1
ATOM 689 N N . GLU A 1 85 ? -7.228 -5.951 2.757 1.00 90.44 85 GLU A N 1
ATOM 690 C CA . GLU A 1 85 ? -7.115 -6.754 3.981 1.00 90.44 85 GLU A CA 1
ATOM 691 C C . GLU A 1 85 ? -6.902 -5.891 5.227 1.00 90.44 85 GLU A C 1
ATOM 693 O O . GLU A 1 85 ? -7.461 -6.144 6.297 1.00 90.44 85 GLU A O 1
ATOM 698 N N . THR A 1 86 ? -6.085 -4.847 5.114 1.00 87.50 86 THR A N 1
ATOM 699 C CA . THR A 1 86 ? -5.843 -3.909 6.214 1.00 87.50 86 THR A CA 1
ATOM 700 C C . THR A 1 86 ? -7.098 -3.105 6.545 1.00 87.50 86 THR A C 1
ATOM 702 O O . THR A 1 86 ? -7.425 -2.949 7.725 1.00 87.50 86 THR A O 1
ATOM 705 N N . ALA A 1 87 ? -7.848 -2.664 5.533 1.00 87.44 87 ALA A N 1
ATOM 706 C CA . ALA A 1 87 ? -9.129 -1.994 5.730 1.00 87.44 87 ALA A CA 1
ATOM 707 C C . ALA A 1 87 ? -10.164 -2.916 6.400 1.00 87.44 87 ALA A C 1
ATOM 709 O O . ALA A 1 87 ? -10.812 -2.505 7.366 1.00 87.44 87 ALA A O 1
ATOM 710 N N . ASP A 1 88 ? -10.283 -4.169 5.953 1.00 92.12 88 ASP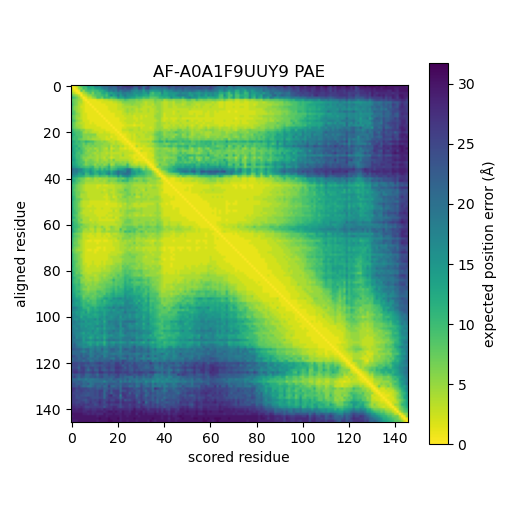 A N 1
ATOM 711 C CA . ASP A 1 88 ? -11.195 -5.155 6.547 1.00 92.12 88 ASP A CA 1
ATOM 712 C C . ASP A 1 88 ? -10.855 -5.435 8.022 1.00 92.12 88 ASP A C 1
ATOM 714 O O . ASP A 1 88 ? -11.733 -5.398 8.892 1.00 92.12 88 ASP A O 1
ATOM 718 N N . ARG A 1 89 ? -9.566 -5.614 8.341 1.00 91.56 89 ARG A N 1
ATOM 719 C CA . ARG A 1 89 ? -9.099 -5.768 9.729 1.00 91.56 89 ARG A CA 1
ATOM 720 C C . ARG A 1 89 ? -9.456 -4.559 10.587 1.00 91.56 89 ARG A C 1
ATOM 722 O O . ARG A 1 89 ? -9.977 -4.738 11.688 1.00 91.56 89 ARG A O 1
ATOM 729 N N . ALA A 1 90 ? -9.229 -3.344 10.089 1.00 90.94 90 ALA A N 1
ATOM 730 C CA . ALA A 1 90 ? -9.580 -2.128 10.815 1.00 90.94 90 ALA A CA 1
ATOM 731 C C . ALA A 1 90 ? -11.087 -2.077 11.117 1.00 90.94 90 ALA A C 1
ATOM 733 O O . ALA A 1 90 ? -11.479 -1.884 12.270 1.00 90.94 90 ALA A O 1
ATOM 734 N N . VAL A 1 91 ? -11.939 -2.325 10.115 1.00 93.81 91 VAL A N 1
ATOM 735 C CA . VAL A 1 91 ? -13.404 -2.340 10.277 1.00 93.81 91 VAL A CA 1
ATOM 736 C C . VAL A 1 91 ? -13.846 -3.384 11.304 1.00 93.81 91 VAL A C 1
ATOM 738 O O . VAL A 1 91 ? -14.686 -3.082 12.158 1.00 93.81 91 VAL A O 1
ATOM 741 N N . LYS A 1 92 ? -13.270 -4.591 11.272 1.00 92.56 92 LYS A N 1
ATOM 742 C CA . LYS A 1 92 ? -13.572 -5.658 12.240 1.00 92.56 92 LYS A CA 1
ATOM 743 C C . LYS A 1 92 ? -13.222 -5.252 13.671 1.00 92.56 92 LYS A C 1
ATOM 745 O O . LYS A 1 92 ? -14.061 -5.422 14.558 1.00 92.56 92 LYS A O 1
ATOM 750 N N . THR A 1 93 ? -12.044 -4.668 13.888 1.00 93.12 93 THR A N 1
ATOM 751 C CA . THR A 1 93 ? -11.625 -4.173 15.209 1.00 93.12 93 THR A CA 1
ATOM 752 C C . THR A 1 93 ? -12.567 -3.080 15.713 1.00 93.12 93 THR A C 1
ATOM 754 O O . THR A 1 93 ? -13.114 -3.197 16.808 1.00 93.12 93 THR A O 1
ATOM 757 N N . PHE A 1 94 ? -12.887 -2.081 14.881 1.00 91.25 94 PHE A N 1
ATOM 758 C CA . PHE A 1 94 ? -13.836 -1.025 15.258 1.00 91.25 94 PHE A CA 1
ATOM 759 C C . PHE A 1 94 ? -15.235 -1.564 15.586 1.00 91.25 94 PHE A C 1
ATOM 761 O O . PHE A 1 94 ? -15.903 -1.071 16.502 1.00 91.25 94 PHE A O 1
ATOM 768 N N . ALA A 1 95 ? -15.701 -2.577 14.853 1.00 90.44 95 ALA A N 1
ATOM 769 C CA . ALA A 1 95 ? -16.987 -3.207 15.119 1.00 90.44 95 ALA A CA 1
ATOM 770 C C . ALA A 1 95 ? -16.997 -3.957 16.462 1.00 90.44 95 ALA A C 1
ATOM 772 O O . ALA A 1 95 ? -18.014 -3.923 17.163 1.00 90.44 95 ALA A O 1
ATOM 773 N N . ALA A 1 96 ? -15.895 -4.615 16.831 1.00 89.31 96 ALA A N 1
ATOM 774 C CA . ALA A 1 96 ? -15.751 -5.295 18.117 1.00 89.31 96 ALA A CA 1
ATOM 775 C C . ALA A 1 96 ? -15.738 -4.296 19.286 1.00 89.31 96 ALA A C 1
ATOM 777 O O . ALA A 1 96 ? -16.540 -4.435 20.216 1.00 89.31 96 ALA A O 1
ATOM 778 N N . ASP A 1 97 ? -14.934 -3.237 19.184 1.00 90.88 97 ASP A N 1
ATOM 779 C CA . ASP A 1 97 ? -14.838 -2.185 20.203 1.00 90.88 97 ASP A CA 1
ATOM 780 C C . ASP A 1 97 ? -16.192 -1.505 20.435 1.00 90.88 97 ASP A C 1
ATOM 782 O O . ASP A 1 97 ? -16.629 -1.299 21.574 1.00 90.88 97 ASP A O 1
ATOM 786 N N . ARG A 1 98 ? -16.925 -1.216 19.350 1.00 89.38 98 ARG A N 1
ATOM 787 C CA . ARG A 1 98 ? -18.271 -0.632 19.435 1.00 89.38 98 ARG A CA 1
ATOM 788 C C . ARG A 1 98 ? -19.245 -1.552 20.177 1.00 89.38 98 ARG A C 1
ATOM 790 O O . ARG A 1 98 ? -20.062 -1.050 20.952 1.00 89.38 98 ARG A O 1
ATOM 797 N N . ARG A 1 99 ? -19.177 -2.874 19.971 1.00 88.75 99 ARG A N 1
ATOM 798 C CA . ARG A 1 99 ? -20.029 -3.837 20.698 1.00 88.75 99 ARG A CA 1
ATOM 799 C C . ARG A 1 99 ? -19.699 -3.868 22.187 1.00 88.75 99 ARG A C 1
ATOM 801 O O . ARG A 1 99 ? -20.622 -3.841 22.999 1.00 88.75 99 ARG A O 1
ATOM 808 N N . GLN A 1 100 ? -18.416 -3.886 22.547 1.00 88.75 100 GLN A N 1
ATOM 809 C CA . GLN A 1 100 ? -17.995 -3.869 23.950 1.00 88.75 100 GLN A CA 1
ATOM 810 C C . GLN A 1 100 ? -18.459 -2.594 24.660 1.00 88.75 100 GLN A C 1
ATOM 812 O O . GLN A 1 100 ? -19.072 -2.668 25.728 1.00 88.75 100 GLN A O 1
ATOM 817 N N . LEU A 1 101 ? -18.256 -1.429 24.036 1.00 88.31 101 LEU A N 1
ATOM 818 C CA . LEU A 1 101 ? -18.699 -0.152 24.592 1.00 88.31 101 LEU A CA 1
ATOM 819 C C . LEU A 1 101 ? -20.224 -0.102 24.761 1.00 88.31 101 LEU A C 1
ATOM 821 O O . LEU A 1 101 ? -20.713 0.327 25.806 1.00 88.31 101 LEU A O 1
ATOM 825 N N . ALA A 1 102 ? -20.982 -0.582 23.771 1.00 88.94 102 ALA A N 1
ATOM 826 C CA . ALA A 1 102 ? -22.437 -0.666 23.868 1.00 88.94 102 ALA A CA 1
ATOM 827 C C . ALA A 1 102 ? -22.882 -1.566 25.035 1.00 88.94 102 ALA A C 1
ATOM 829 O O . ALA A 1 102 ? -23.790 -1.193 25.781 1.00 88.94 102 ALA A O 1
ATOM 830 N N . GLY A 1 103 ? -22.214 -2.707 25.240 1.00 90.44 103 GLY A N 1
ATOM 831 C CA . GLY A 1 103 ? -22.469 -3.602 26.371 1.00 90.44 103 GLY A CA 1
ATOM 832 C C . GLY A 1 103 ? -22.226 -2.933 27.727 1.00 90.44 103 GLY A C 1
ATOM 833 O O . GLY A 1 103 ? -23.086 -2.992 28.608 1.00 90.44 103 GLY A O 1
ATOM 834 N N . LEU A 1 104 ? -21.103 -2.225 27.881 1.00 88.06 104 LEU A N 1
ATOM 835 C CA . LEU A 1 104 ? -20.777 -1.484 29.106 1.00 88.06 104 LEU A CA 1
ATOM 836 C C . LEU A 1 104 ? -21.789 -0.369 29.394 1.00 88.06 104 LEU A C 1
ATOM 838 O O . LEU A 1 104 ? -22.225 -0.210 30.536 1.00 88.06 104 LEU A O 1
ATOM 842 N N . ILE A 1 105 ? -22.209 0.368 28.361 1.00 87.31 105 ILE A N 1
ATOM 843 C CA . ILE A 1 105 ? -23.237 1.409 28.485 1.00 87.31 105 ILE A CA 1
ATOM 844 C C . ILE A 1 105 ? -24.567 0.797 28.943 1.00 87.31 105 ILE A C 1
ATOM 846 O O . ILE A 1 105 ? -25.200 1.325 29.860 1.00 87.31 105 ILE A O 1
ATOM 850 N N . GLN A 1 106 ? -24.984 -0.331 28.360 1.00 89.88 106 GLN A N 1
ATOM 851 C CA . GLN A 1 106 ? -26.213 -1.019 28.770 1.00 89.88 106 GLN A CA 1
ATOM 852 C C . GLN A 1 106 ? -26.135 -1.543 30.211 1.00 89.88 106 GLN A C 1
ATOM 854 O O . GLN A 1 106 ? -27.105 -1.413 30.962 1.00 89.88 106 GLN A O 1
ATOM 859 N N . ALA A 1 107 ? -24.990 -2.093 30.623 1.00 88.69 107 ALA A N 1
ATOM 860 C CA . ALA A 1 107 ? -24.772 -2.552 31.992 1.00 88.69 107 ALA A CA 1
ATOM 861 C C . ALA A 1 107 ? -24.846 -1.390 32.999 1.00 88.69 107 ALA A C 1
ATOM 863 O O . ALA A 1 107 ? -25.603 -1.468 33.968 1.00 88.69 107 ALA A O 1
ATOM 864 N N . MET A 1 108 ? -24.155 -0.277 32.730 1.00 87.12 108 MET A N 1
ATOM 865 C CA . MET A 1 108 ? -24.235 0.945 33.545 1.00 87.12 108 MET A CA 1
ATOM 866 C C . MET A 1 108 ? -25.664 1.494 33.625 1.00 87.12 108 MET A C 1
ATOM 868 O O . MET A 1 108 ? -26.128 1.865 34.705 1.00 87.12 108 MET A O 1
ATOM 872 N N . ALA A 1 109 ? -26.404 1.487 32.512 1.00 86.94 109 ALA A N 1
ATOM 873 C CA . ALA A 1 109 ? -27.804 1.903 32.494 1.00 86.94 109 ALA A CA 1
ATOM 874 C C . ALA A 1 109 ? -28.694 1.002 33.372 1.00 86.94 109 ALA A C 1
ATOM 876 O O . ALA A 1 109 ? -29.566 1.513 34.082 1.00 86.94 109 ALA A O 1
ATOM 877 N N . ARG A 1 110 ? -28.464 -0.321 33.377 1.00 90.00 110 ARG A N 1
ATOM 878 C CA . ARG A 1 110 ? -29.167 -1.266 34.265 1.00 90.00 110 ARG A CA 1
ATOM 879 C C . ARG A 1 110 ? -28.835 -1.019 35.734 1.00 90.00 110 ARG A C 1
ATOM 881 O O . ARG A 1 110 ? -29.757 -0.897 36.534 1.00 90.00 110 ARG A O 1
ATOM 888 N N . LEU A 1 111 ? -27.554 -0.881 36.082 1.00 89.38 111 LEU A N 1
ATOM 889 C CA . LEU A 1 111 ? -27.127 -0.594 37.458 1.00 89.38 111 LEU A CA 1
ATOM 890 C C . LEU A 1 111 ? -27.722 0.723 37.976 1.00 89.38 111 LEU A C 1
ATOM 892 O O . LEU A 1 111 ? -28.139 0.800 39.132 1.00 89.38 111 LEU A O 1
ATOM 896 N N . ARG A 1 112 ? -27.811 1.748 37.117 1.00 85.88 112 ARG A N 1
ATOM 897 C CA . ARG A 1 112 ? -28.448 3.028 37.456 1.00 85.88 112 ARG A CA 1
ATOM 898 C C . ARG A 1 112 ? -29.953 2.876 37.666 1.00 85.88 112 ARG A C 1
ATOM 900 O O . ARG A 1 112 ? -30.488 3.443 38.613 1.00 85.88 112 ARG A O 1
ATOM 907 N N . ARG A 1 113 ? -30.638 2.100 36.817 1.00 87.44 113 ARG A N 1
ATOM 908 C CA . ARG A 1 113 ? -32.080 1.820 36.956 1.00 87.44 113 ARG A CA 1
ATOM 909 C C . ARG A 1 113 ? -32.397 1.067 38.250 1.00 87.44 113 ARG A C 1
ATOM 911 O O . ARG A 1 113 ? -33.397 1.370 38.883 1.00 87.44 113 ARG A O 1
ATOM 918 N N . LEU A 1 114 ? -31.537 0.130 38.647 1.00 88.69 114 LEU A N 1
ATOM 919 C CA . LEU A 1 114 ? -31.652 -0.611 39.908 1.00 88.69 114 LEU A CA 1
ATOM 920 C C . LEU A 1 114 ? -31.255 0.222 41.143 1.00 88.69 114 LEU A C 1
ATOM 922 O O . LEU A 1 114 ? -31.316 -0.281 42.260 1.00 88.69 114 LEU A O 1
ATOM 926 N N . GLY A 1 115 ? -30.821 1.475 40.966 1.00 85.50 115 GLY A N 1
ATOM 927 C CA . GLY A 1 115 ? -30.413 2.356 42.065 1.00 85.50 115 GLY A CA 1
ATOM 928 C C . GLY A 1 115 ? -29.070 1.994 42.710 1.00 85.50 115 GLY A C 1
ATOM 929 O O . GLY A 1 115 ? -28.720 2.559 43.745 1.00 85.50 115 GLY A O 1
ATOM 930 N N . ILE A 1 116 ? -28.302 1.077 42.112 1.00 86.00 116 ILE A N 1
ATOM 931 C CA . ILE A 1 116 ? -27.012 0.613 42.647 1.00 86.00 116 ILE A CA 1
ATOM 932 C C . ILE A 1 116 ? -25.941 1.698 42.472 1.00 86.00 116 ILE A C 1
ATOM 934 O O . ILE A 1 116 ? -25.155 1.960 43.388 1.00 86.00 116 ILE A O 1
ATOM 938 N N . VAL A 1 117 ? -25.934 2.353 41.307 1.00 86.81 117 VAL A N 1
ATOM 939 C CA . VAL A 1 117 ? -24.999 3.436 40.971 1.00 86.81 117 VAL A CA 1
ATOM 940 C C . VAL A 1 117 ? -25.737 4.731 40.656 1.00 86.81 117 VAL A C 1
ATOM 942 O O . VAL A 1 117 ? -26.776 4.727 39.993 1.00 86.81 117 VAL A O 1
ATOM 945 N N . ARG A 1 118 ? -25.177 5.863 41.090 1.00 84.31 118 ARG A N 1
ATOM 946 C CA . ARG A 1 118 ? -25.692 7.207 40.790 1.00 84.31 118 ARG A CA 1
ATOM 947 C C . ARG A 1 118 ? -24.594 8.064 40.177 1.00 84.31 118 ARG A C 1
ATOM 949 O O . ARG A 1 118 ? -23.489 8.110 40.705 1.00 84.31 118 ARG A O 1
ATOM 956 N N . GLU A 1 119 ? -24.896 8.747 39.077 1.00 84.00 119 GLU A N 1
ATOM 957 C CA . GLU A 1 119 ? -23.972 9.731 38.510 1.00 84.00 119 GLU A CA 1
ATOM 958 C C . GLU A 1 119 ? -23.859 10.937 39.453 1.00 84.00 119 GLU A C 1
ATOM 960 O O . GLU A 1 119 ? -24.877 11.470 39.898 1.00 84.00 119 GLU A O 1
ATOM 965 N N . ILE A 1 120 ? -22.629 11.364 39.738 1.00 83.62 120 ILE A N 1
ATOM 966 C CA . ILE A 1 120 ? -22.324 12.498 40.625 1.00 83.62 120 ILE A CA 1
ATOM 967 C C . ILE A 1 120 ? -21.583 13.641 39.918 1.00 83.62 120 ILE A C 1
ATOM 969 O O . ILE A 1 120 ? -21.394 14.702 40.499 1.00 83.62 120 ILE A O 1
ATOM 973 N N . SER A 1 121 ? -21.164 13.450 38.662 1.00 81.56 121 SER A N 1
ATOM 974 C CA . SER A 1 121 ? -20.343 14.428 37.935 1.00 81.56 121 SER A CA 1
ATOM 975 C C . SER A 1 121 ? -21.116 15.499 37.164 1.00 81.56 121 SER A C 1
ATOM 977 O O . SER A 1 121 ? -20.545 16.549 36.889 1.00 81.56 121 SER A O 1
ATOM 979 N N . GLY A 1 122 ? -22.352 15.221 36.728 1.00 75.19 122 GLY A N 1
ATOM 980 C CA . GLY A 1 122 ? -23.160 16.140 35.910 1.00 75.19 122 GLY A CA 1
ATOM 981 C C . GLY A 1 122 ? -22.585 16.466 34.520 1.00 75.19 122 GLY A C 1
ATOM 982 O O . GLY A 1 122 ? -22.981 17.454 33.905 1.00 75.19 122 GLY A O 1
ATOM 983 N N . LYS A 1 123 ? -21.631 15.675 34.011 1.00 78.44 123 LYS A N 1
ATOM 984 C CA . LYS A 1 123 ? -20.892 15.945 32.763 1.00 78.44 123 LYS A CA 1
ATOM 985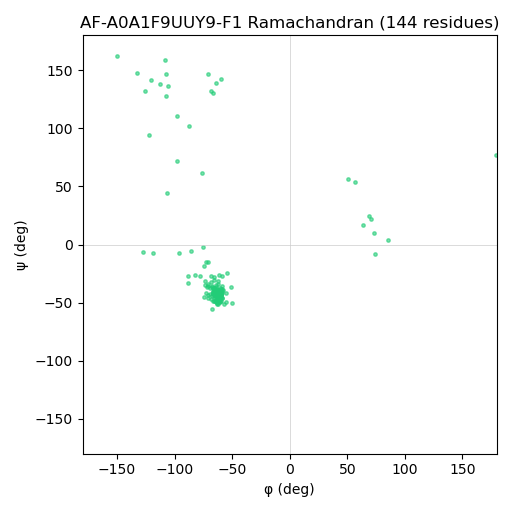 C C . LYS A 1 123 ? -21.342 15.002 31.649 1.00 78.44 123 LYS A C 1
ATOM 987 O O . LYS A 1 123 ? -21.600 13.831 31.886 1.00 78.44 123 LYS A O 1
ATOM 992 N N . ARG A 1 124 ? -21.341 15.475 30.394 1.00 64.06 124 ARG A N 1
ATOM 993 C CA . ARG A 1 124 ? -21.630 14.627 29.211 1.00 64.06 124 ARG A CA 1
ATOM 994 C C . ARG A 1 124 ? -20.490 13.674 28.822 1.00 64.06 124 ARG A C 1
ATOM 996 O O . ARG A 1 124 ? -20.718 12.732 28.073 1.00 64.06 124 ARG A O 1
ATOM 1003 N N . ARG A 1 125 ? -19.258 13.918 29.282 1.00 65.75 125 ARG A N 1
ATOM 1004 C CA . ARG A 1 125 ? -18.082 13.056 29.052 1.00 65.75 125 ARG A CA 1
ATOM 1005 C C . ARG A 1 125 ? -17.338 12.832 30.365 1.00 65.75 125 ARG A C 1
ATOM 1007 O O . ARG A 1 125 ? -17.294 13.741 31.190 1.00 65.75 125 ARG A O 1
ATOM 1014 N N . LYS A 1 126 ? -16.727 11.648 30.513 1.00 76.06 126 LYS A N 1
ATOM 1015 C CA . LYS A 1 126 ? -16.010 11.204 31.727 1.00 76.06 126 LYS A CA 1
ATOM 1016 C C . LYS A 1 126 ? -16.898 11.251 32.980 1.00 76.06 126 LYS A C 1
ATOM 1018 O O . LYS A 1 126 ? -16.563 11.900 33.967 1.00 76.06 126 LYS A O 1
ATOM 1023 N N . GLN A 1 127 ? -18.059 10.605 32.899 1.00 78.25 127 GLN A N 1
ATOM 1024 C CA . GLN A 1 127 ? -19.003 10.548 34.010 1.00 78.25 127 GLN A CA 1
ATOM 1025 C C . GLN A 1 127 ? -18.415 9.792 35.204 1.00 78.25 127 GLN A C 1
ATOM 1027 O O . GLN A 1 127 ? -17.782 8.752 35.028 1.00 78.25 127 GLN A O 1
ATOM 1032 N N . VAL A 1 128 ? -18.653 10.305 36.409 1.00 81.19 128 VAL A N 1
ATOM 1033 C CA . VAL A 1 128 ? -18.260 9.664 37.667 1.00 81.19 128 VAL A CA 1
ATOM 1034 C C . VAL A 1 128 ? -19.511 9.127 38.344 1.00 81.19 128 VAL A C 1
ATOM 1036 O O . VAL A 1 128 ? -20.489 9.857 38.528 1.00 81.19 128 VAL A O 1
ATOM 1039 N N . PHE A 1 129 ? -19.472 7.848 38.712 1.00 83.25 129 PHE A N 1
ATOM 1040 C CA . PHE A 1 129 ? -20.570 7.147 39.366 1.00 83.25 129 PHE A CA 1
ATOM 1041 C C . PHE A 1 129 ? -20.190 6.778 40.799 1.00 83.25 129 PHE A C 1
ATOM 1043 O O . PHE A 1 129 ? -19.078 6.330 41.063 1.00 83.25 129 PHE A O 1
ATOM 1050 N N . SER A 1 130 ? -21.133 6.963 41.718 1.00 82.94 130 SER A N 1
ATOM 1051 C CA . SER A 1 130 ? -21.024 6.596 43.127 1.00 82.94 130 SER A CA 1
ATOM 1052 C C . SER A 1 130 ? -21.860 5.350 43.423 1.00 82.94 130 SER A C 1
ATOM 1054 O O . SER A 1 130 ? -23.008 5.255 42.978 1.00 82.94 130 SER A O 1
ATOM 1056 N N . TYR A 1 131 ? -21.300 4.409 44.189 1.00 81.25 131 TYR A N 1
ATOM 1057 C CA . TYR A 1 131 ? -21.978 3.194 44.649 1.00 81.25 131 TYR A CA 1
ATOM 1058 C C . TYR A 1 131 ? -22.714 3.468 45.963 1.00 81.25 131 TYR A C 1
ATOM 1060 O O . TYR A 1 131 ? -22.113 3.516 47.038 1.00 81.25 131 TYR A O 1
ATOM 1068 N N . HIS A 1 132 ? -24.032 3.655 45.891 1.00 71.75 132 HIS A N 1
ATOM 1069 C CA . HIS A 1 132 ? -24.815 4.151 47.028 1.00 71.75 132 HIS A CA 1
ATOM 1070 C C . HIS A 1 132 ? -24.891 3.151 48.197 1.00 71.75 132 HIS A C 1
ATOM 1072 O O . HIS A 1 132 ? -24.848 3.552 49.360 1.00 71.75 132 HIS A O 1
ATOM 1078 N N . ALA A 1 133 ? -24.947 1.848 47.901 1.00 70.31 133 ALA A N 1
ATOM 1079 C CA . ALA A 1 133 ? -24.942 0.792 48.917 1.00 70.31 133 ALA A CA 1
ATOM 1080 C C . ALA A 1 133 ? -23.625 0.749 49.714 1.00 70.31 133 ALA A C 1
ATOM 1082 O O . ALA A 1 133 ? -23.642 0.571 50.930 1.00 70.31 133 ALA A O 1
ATOM 1083 N N . TYR A 1 134 ? -22.496 0.979 49.042 1.00 68.50 134 TYR A N 1
ATOM 1084 C CA . TYR A 1 134 ? -21.180 1.018 49.675 1.00 68.50 134 TYR A CA 1
ATOM 1085 C C . TYR A 1 134 ? -21.023 2.246 50.583 1.00 68.50 134 TYR A C 1
ATOM 1087 O O . TYR A 1 134 ? -20.593 2.119 51.7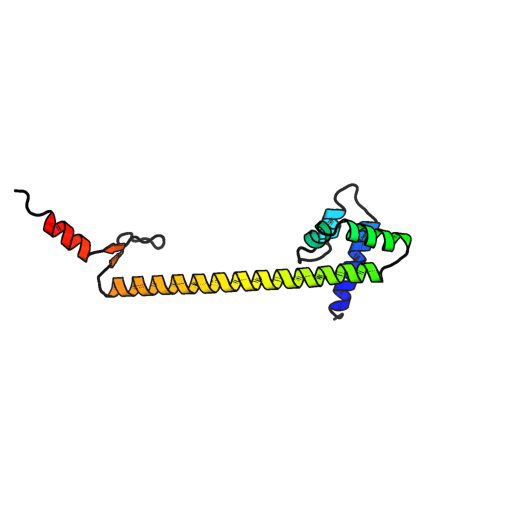27 1.00 68.50 134 TYR A O 1
ATOM 1095 N N . TRP A 1 135 ? -21.484 3.417 50.127 1.00 65.25 135 TRP A N 1
ATOM 1096 C CA . TRP A 1 135 ? -21.514 4.627 50.956 1.00 65.25 135 TRP A CA 1
ATOM 1097 C C . TRP A 1 135 ? -22.353 4.460 52.223 1.00 65.25 135 TRP A C 1
ATOM 1099 O O . TRP A 1 135 ? -21.920 4.896 53.285 1.00 65.25 135 TRP A O 1
ATOM 1109 N N . LYS A 1 136 ? -23.508 3.785 52.136 1.00 69.19 136 LYS A N 1
ATOM 1110 C CA . LYS A 1 136 ? -24.329 3.463 53.314 1.00 69.19 136 LYS A CA 1
ATOM 1111 C C . LYS A 1 136 ? -23.628 2.520 54.293 1.00 69.19 136 LYS A C 1
ATOM 1113 O O . LYS A 1 136 ? -23.840 2.654 55.491 1.00 69.19 136 LYS A O 1
ATOM 1118 N N . LEU A 1 137 ? -22.825 1.568 53.814 1.00 70.44 137 LEU A N 1
ATOM 1119 C CA . LEU A 1 137 ? -22.058 0.655 54.671 1.00 70.44 137 LEU A CA 1
ATOM 1120 C C . LEU A 1 137 ? -20.941 1.391 55.420 1.00 70.44 137 LEU A C 1
ATOM 1122 O O . LEU A 1 137 ? -20.838 1.255 56.637 1.00 70.44 137 LEU A O 1
ATOM 1126 N N . ILE A 1 138 ? -20.163 2.223 54.720 1.00 70.44 138 ILE A N 1
ATOM 1127 C CA . ILE A 1 138 ? -19.088 3.018 55.335 1.00 70.44 138 ILE A CA 1
ATOM 1128 C C . ILE A 1 138 ? -19.653 4.040 56.324 1.00 70.44 138 ILE A C 1
ATOM 1130 O O . ILE A 1 138 ? -19.166 4.140 57.448 1.00 70.44 138 ILE A O 1
ATOM 1134 N N . SER A 1 139 ? -20.713 4.766 55.952 1.00 68.62 139 SER A N 1
ATOM 1135 C CA . SER A 1 139 ? -21.290 5.788 56.832 1.00 68.62 139 SER A CA 1
ATOM 1136 C C . SER A 1 139 ? -21.906 5.191 58.099 1.00 68.62 139 SER A C 1
ATOM 1138 O O . SER A 1 139 ? -21.954 5.853 59.129 1.00 68.62 139 SER A O 1
ATOM 1140 N N . LYS A 1 140 ? -22.369 3.937 58.039 1.00 69.25 140 LYS A N 1
ATOM 1141 C CA . LYS A 1 140 ? -22.910 3.215 59.196 1.00 69.25 140 LYS A CA 1
ATOM 1142 C C . LYS A 1 140 ? -21.810 2.673 60.119 1.00 69.25 140 LYS A C 1
ATOM 1144 O O . LYS A 1 140 ? -22.059 2.540 61.309 1.00 69.25 140 LYS A O 1
ATOM 1149 N N . GLY A 1 141 ? -20.612 2.396 59.594 1.00 60.12 141 GLY A N 1
ATOM 1150 C CA . GLY A 1 141 ? -19.443 1.972 60.377 1.00 60.12 141 GLY A CA 1
ATOM 1151 C C . GLY A 1 141 ? -18.664 3.122 61.030 1.00 60.12 141 GLY A C 1
ATOM 1152 O O . GLY A 1 141 ? -18.046 2.919 62.066 1.00 60.12 141 GLY A O 1
ATOM 1153 N N . MET A 1 142 ? -18.726 4.334 60.467 1.00 58.47 142 MET A N 1
ATOM 1154 C CA . MET A 1 142 ? -18.071 5.532 61.022 1.00 58.47 142 MET A CA 1
ATOM 1155 C C . MET A 1 142 ? -18.902 6.274 62.086 1.00 58.47 142 MET A C 1
ATOM 1157 O O . MET A 1 142 ? -18.422 7.230 62.687 1.00 58.47 142 MET A O 1
ATOM 1161 N N . GLY A 1 143 ? -20.144 5.854 62.331 1.00 55.62 143 GLY A N 1
ATOM 1162 C CA . GLY A 1 143 ? -21.010 6.412 63.368 1.00 55.62 143 GLY A CA 1
ATOM 1163 C C . GLY A 1 143 ? -20.987 5.573 64.642 1.00 55.62 143 GLY A C 1
ATOM 1164 O O . GLY A 1 143 ? -21.963 4.876 64.897 1.00 55.62 143 GLY A O 1
ATOM 1165 N N . LYS A 1 144 ? -19.873 5.611 65.385 1.00 49.28 144 LYS A N 1
ATOM 1166 C CA . LYS A 1 144 ? -19.756 5.410 66.849 1.00 49.28 144 LYS A CA 1
ATOM 1167 C C . LYS A 1 144 ? -18.278 5.524 67.253 1.00 49.28 144 LYS A C 1
ATOM 1169 O O . LYS A 1 144 ? -17.593 4.532 67.473 1.00 49.28 144 LYS A O 1
ATOM 1174 N N . ALA A 1 145 ? -17.794 6.755 67.310 1.00 42.69 145 ALA A N 1
ATOM 1175 C CA . ALA A 1 145 ? -16.737 7.136 68.233 1.00 42.69 145 ALA A CA 1
ATOM 1176 C C . ALA A 1 145 ? -17.345 8.278 69.052 1.00 42.69 145 ALA A C 1
ATOM 1178 O O . ALA A 1 145 ? -17.456 9.398 68.554 1.00 42.69 145 ALA A O 1
ATOM 1179 N N . GLU A 1 146 ? -17.915 7.905 70.201 1.00 37.25 146 GLU A N 1
ATOM 1180 C CA . GLU A 1 146 ? -18.184 8.833 71.307 1.00 37.25 146 GLU A CA 1
ATOM 1181 C C . GLU A 1 146 ? -16.859 9.350 71.875 1.00 37.25 146 GLU A C 1
ATOM 1183 O O . GLU A 1 146 ? -15.877 8.567 71.862 1.00 37.25 146 GLU A O 1
#

Radius of gyration: 30.75 Å; Cα contacts (8 Å, |Δi|>4): 81; chains: 1; bounding box: 50×26×96 Å